Protein AF-B6FZZ7-F1 (afdb_monomer)

InterPro domains:
  IPR011112 Rho termination factor-like, N-terminal [PF07498] (51-85)
  IPR011112 Rho termination factor-like, N-terminal [SM00959] (51-87)
  IPR036269 Rho termination factor, N-terminal domain superfamily [SSF68912] (50-84)
  IPR036361 SAP domain superfamily [G3DSA:1.10.720.30] (40-87)

Mean predicted aligned error: 16.15 Å

Solvent-accessible surface area (backbone atoms only — not comparable to full-atom values): 5636 Å² total; per-residue (Å²): 106,46,42,30,37,44,92,98,43,78,46,78,42,52,70,89,48,45,67,63,42,39,76,72,62,34,43,79,62,68,95,72,91,82,92,78,92,83,80,82,81,89,74,81,86,69,51,85,69,41,61,60,65,72,46,48,65,66,54,50,46,48,50,34,54,73,73,63,53,79,70,56,90,81,48,52,64,66,58,48,39,52,66,67,65,78,113

Structure (mmCIF, N/CA/C/O backbone):
data_AF-B6FZZ7-F1
#
_entry.id   AF-B6FZZ7-F1
#
loop_
_atom_site.group_PDB
_atom_site.id
_atom_site.type_symbol
_atom_site.label_atom_id
_atom_site.label_alt_id
_atom_site.label_comp_id
_atom_site.label_asym_id
_atom_site.label_entity_id
_atom_site.label_seq_id
_atom_site.pdbx_PDB_ins_code
_atom_site.Cartn_x
_atom_site.Cartn_y
_atom_site.Cartn_z
_atom_site.occupancy
_atom_site.B_iso_or_equiv
_atom_site.auth_seq_id
_atom_site.auth_comp_id
_atom_site.auth_asym_id
_atom_site.auth_atom_id
_atom_site.pdbx_PDB_model_num
ATOM 1 N N . MET A 1 1 ? 8.567 -4.314 -24.686 1.00 83.75 1 MET A N 1
ATOM 2 C CA . MET A 1 1 ? 9.329 -4.282 -23.422 1.00 83.75 1 MET A CA 1
ATOM 3 C C . MET A 1 1 ? 8.567 -3.394 -22.466 1.00 83.75 1 MET A C 1
ATOM 5 O O . MET A 1 1 ? 8.129 -2.325 -22.880 1.00 83.75 1 MET A O 1
ATOM 9 N N . ALA A 1 2 ? 8.408 -3.832 -21.224 1.00 86.19 2 ALA A N 1
ATOM 10 C CA . ALA A 1 2 ? 7.718 -3.107 -20.171 1.00 86.19 2 ALA A CA 1
ATOM 11 C C . ALA A 1 2 ? 8.590 -3.064 -18.916 1.00 86.19 2 ALA A C 1
ATOM 13 O O . ALA A 1 2 ? 9.332 -4.006 -18.628 1.00 86.19 2 ALA A O 1
ATOM 14 N N . ILE A 1 3 ? 8.482 -1.970 -18.167 1.00 89.75 3 ILE A N 1
ATOM 15 C CA . ILE A 1 3 ? 9.104 -1.852 -16.852 1.00 89.75 3 ILE A CA 1
ATOM 16 C C . ILE A 1 3 ? 8.123 -2.440 -15.848 1.00 89.75 3 ILE A C 1
ATOM 18 O O . ILE A 1 3 ? 6.946 -2.090 -15.847 1.00 89.75 3 ILE A O 1
ATOM 22 N N . LEU A 1 4 ? 8.590 -3.354 -15.011 1.00 90.25 4 LEU A N 1
ATOM 23 C CA . LEU A 1 4 ?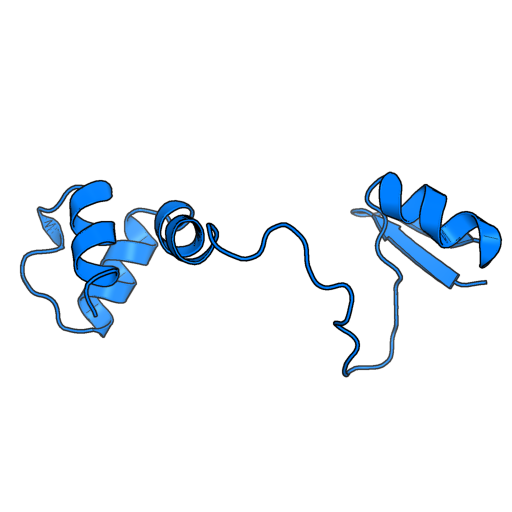 7.821 -3.958 -13.939 1.00 90.25 4 LEU A CA 1
ATOM 24 C C . LEU A 1 4 ? 8.491 -3.652 -12.604 1.00 90.25 4 LEU A C 1
ATOM 26 O O . LEU A 1 4 ? 9.711 -3.736 -12.467 1.00 90.25 4 LEU A O 1
ATOM 30 N N . VAL A 1 5 ? 7.679 -3.331 -11.605 1.00 88.00 5 VAL A N 1
ATOM 31 C CA . VAL A 1 5 ? 8.126 -2.927 -10.274 1.00 88.00 5 VAL A CA 1
AT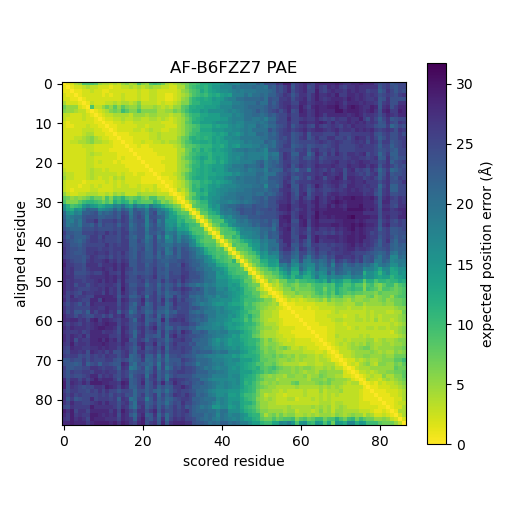OM 32 C C . VAL A 1 5 ? 7.610 -3.884 -9.216 1.00 88.00 5 VAL A C 1
ATOM 34 O O . VAL A 1 5 ? 6.456 -4.320 -9.234 1.00 88.00 5 VAL A O 1
ATOM 37 N N . ARG A 1 6 ? 8.486 -4.219 -8.272 1.00 86.75 6 ARG A N 1
ATOM 38 C CA . ARG A 1 6 ? 8.146 -4.975 -7.069 1.00 86.75 6 ARG A CA 1
ATOM 39 C C . ARG A 1 6 ? 9.001 -4.476 -5.916 1.00 86.75 6 ARG A C 1
ATOM 41 O O . ARG A 1 6 ? 10.216 -4.673 -5.898 1.00 86.75 6 ARG A O 1
ATOM 48 N N . SER A 1 7 ? 8.366 -3.857 -4.927 1.00 84.06 7 SER A N 1
ATOM 49 C CA . SER A 1 7 ? 9.062 -3.225 -3.798 1.00 84.06 7 SER A CA 1
ATOM 50 C C . SER A 1 7 ? 10.112 -2.204 -4.285 1.00 84.06 7 SER A C 1
ATOM 52 O O . SER A 1 7 ? 9.764 -1.308 -5.044 1.00 84.06 7 SER A O 1
ATOM 54 N N . ASN A 1 8 ? 11.386 -2.344 -3.885 1.00 83.62 8 ASN A N 1
ATOM 55 C CA . ASN A 1 8 ? 12.499 -1.469 -4.293 1.00 83.62 8 ASN A CA 1
ATOM 56 C C . ASN A 1 8 ? 13.279 -2.023 -5.504 1.00 83.62 8 ASN A C 1
ATOM 58 O O . ASN A 1 8 ? 14.472 -1.754 -5.641 1.00 83.62 8 ASN A O 1
ATOM 62 N N . VAL A 1 9 ? 12.648 -2.872 -6.322 1.00 83.38 9 VAL A N 1
ATOM 63 C CA . VAL A 1 9 ? 13.260 -3.498 -7.500 1.00 83.38 9 VAL A CA 1
ATOM 64 C C . VAL A 1 9 ? 12.447 -3.146 -8.741 1.00 83.38 9 VAL A C 1
ATOM 66 O O . VAL A 1 9 ? 11.23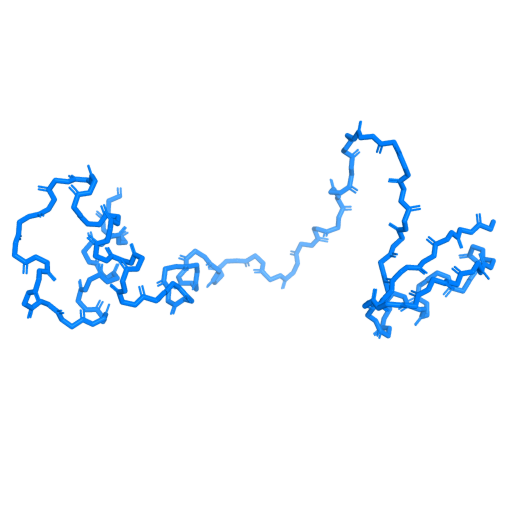5 -3.363 -8.773 1.00 83.38 9 VAL A O 1
ATOM 69 N N . GLU A 1 10 ? 13.140 -2.650 -9.763 1.00 89.12 10 GLU A N 1
ATOM 70 C CA . GLU A 1 10 ? 12.599 -2.321 -11.083 1.00 89.12 10 GLU A CA 1
ATOM 71 C C . GLU A 1 10 ? 13.307 -3.195 -12.125 1.00 89.12 10 GLU A C 1
ATOM 73 O O . GLU A 1 10 ? 14.537 -3.301 -12.120 1.00 89.12 10 GLU A O 1
ATOM 78 N N . ILE A 1 11 ? 12.540 -3.859 -12.988 1.00 88.00 11 ILE A N 1
ATOM 79 C CA . ILE A 1 11 ? 13.064 -4.720 -14.052 1.00 88.00 11 ILE A CA 1
ATOM 80 C C . ILE A 1 11 ? 12.421 -4.352 -15.385 1.00 88.00 11 ILE A C 1
ATOM 82 O O . ILE A 1 11 ? 11.224 -4.104 -15.452 1.00 88.00 11 ILE A O 1
ATOM 86 N N . GLU A 1 12 ? 13.205 -4.344 -16.455 1.00 91.38 12 GLU A N 1
ATOM 87 C CA . GLU A 1 12 ? 12.689 -4.240 -17.819 1.00 91.38 12 GLU A CA 1
ATOM 88 C C . GLU A 1 12 ? 12.605 -5.646 -18.415 1.00 91.38 12 GLU A C 1
ATOM 90 O O . GLU A 1 12 ? 13.589 -6.390 -18.402 1.00 91.38 12 GLU A O 1
ATOM 95 N N . VAL A 1 13 ? 11.424 -6.036 -18.893 1.00 88.50 13 VAL A N 1
ATOM 96 C CA . VAL A 1 13 ? 11.181 -7.370 -19.458 1.00 88.50 13 VAL A CA 1
ATOM 97 C C . VAL A 1 13 ? 10.442 -7.275 -20.787 1.00 88.50 13 VAL A C 1
ATOM 99 O O . VAL A 1 13 ? 9.720 -6.316 -21.061 1.00 88.50 13 VAL A O 1
ATOM 102 N N . ASP A 1 14 ? 10.610 -8.285 -21.634 1.00 90.38 14 ASP A N 1
ATOM 103 C CA . ASP A 1 14 ? 9.834 -8.423 -22.864 1.00 90.38 14 ASP A CA 1
ATOM 104 C C . ASP A 1 14 ? 8.357 -8.714 -22.583 1.00 90.38 14 ASP A C 1
ATOM 106 O O . ASP A 1 14 ? 8.009 -9.359 -21.594 1.00 90.38 14 ASP A O 1
ATOM 110 N N . ASP A 1 15 ? 7.490 -8.329 -23.522 1.00 85.44 15 ASP A N 1
ATOM 111 C CA . ASP A 1 15 ? 6.031 -8.392 -23.349 1.00 85.44 15 ASP A CA 1
ATOM 112 C C . ASP A 1 15 ? 5.526 -9.818 -23.085 1.00 85.44 15 ASP A C 1
ATOM 114 O O . ASP A 1 15 ? 4.550 -10.031 -22.379 1.00 85.44 15 ASP A O 1
ATOM 118 N N . ARG A 1 16 ? 6.256 -10.820 -23.589 1.00 91.06 16 ARG A N 1
ATOM 119 C CA . ARG A 1 16 ? 5.964 -12.250 -23.398 1.00 91.06 16 ARG A CA 1
ATOM 120 C C . ARG A 1 16 ? 6.159 -12.735 -21.962 1.00 91.06 16 ARG A C 1
ATOM 122 O O . ARG A 1 16 ? 5.680 -13.810 -21.621 1.00 91.06 16 ARG A O 1
ATOM 129 N N . LEU A 1 17 ? 6.944 -12.016 -21.163 1.00 91.75 17 LEU A N 1
ATOM 130 C CA . LEU A 1 17 ? 7.282 -12.397 -19.794 1.00 91.75 17 LEU A CA 1
ATOM 131 C C . LEU A 1 17 ? 6.435 -11.652 -18.761 1.00 91.75 17 LEU A C 1
ATOM 133 O O . LEU A 1 17 ? 6.470 -12.034 -17.593 1.00 91.75 17 LEU A O 1
ATOM 137 N N . ILE A 1 18 ? 5.662 -10.641 -19.174 1.00 86.62 18 ILE A N 1
ATOM 138 C CA . ILE A 1 18 ? 4.844 -9.815 -18.277 1.00 86.62 18 ILE A CA 1
ATOM 139 C C . ILE A 1 18 ? 3.960 -10.702 -17.401 1.00 86.62 18 ILE A C 1
ATOM 141 O O . ILE A 1 18 ? 4.102 -10.650 -16.186 1.00 86.62 18 ILE A O 1
ATOM 145 N N . ASP A 1 19 ? 3.182 -11.611 -17.992 1.00 87.06 19 ASP A N 1
ATOM 146 C CA . ASP A 1 19 ? 2.275 -12.504 -17.253 1.00 87.06 19 ASP A CA 1
ATOM 147 C C . ASP A 1 19 ? 3.001 -13.338 -16.188 1.00 87.06 19 ASP A C 1
ATOM 149 O O . ASP A 1 19 ? 2.516 -13.545 -15.075 1.00 87.06 19 ASP A O 1
ATOM 153 N N . THR A 1 20 ? 4.218 -13.788 -16.507 1.00 89.88 20 THR A N 1
ATOM 154 C CA . THR A 1 20 ? 5.035 -14.597 -15.595 1.00 89.88 20 THR A CA 1
ATOM 155 C C . THR A 1 20 ? 5.502 -13.781 -14.393 1.00 89.88 20 THR A C 1
ATOM 157 O O . THR A 1 20 ? 5.494 -14.280 -13.266 1.00 89.88 20 THR A O 1
ATOM 160 N N . TYR A 1 21 ? 5.916 -12.534 -14.611 1.00 87.31 21 TYR A N 1
ATOM 161 C CA . TYR A 1 21 ? 6.354 -11.646 -13.537 1.00 87.31 21 TYR A CA 1
ATOM 162 C C . TYR A 1 21 ? 5.166 -11.064 -12.763 1.00 87.31 21 TYR A C 1
ATOM 164 O O . TYR A 1 21 ? 5.240 -10.947 -11.540 1.00 87.31 21 TYR A O 1
ATOM 172 N N . THR A 1 22 ? 4.036 -10.810 -13.415 1.00 85.56 22 THR A N 1
ATOM 173 C CA . THR A 1 22 ? 2.788 -10.418 -12.755 1.00 85.56 22 THR A CA 1
ATOM 174 C C . THR A 1 22 ? 2.278 -11.514 -11.823 1.00 85.56 22 THR A C 1
ATOM 176 O O . THR A 1 22 ? 1.984 -11.225 -10.664 1.00 85.56 22 THR A O 1
ATOM 179 N N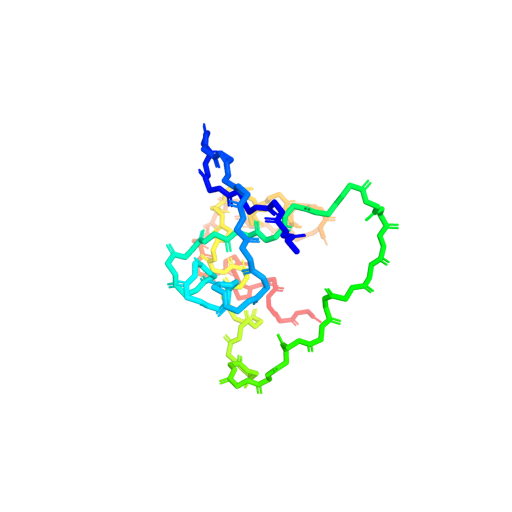 . ALA A 1 23 ? 2.336 -12.789 -12.229 1.00 86.62 23 ALA A N 1
ATOM 180 C CA . ALA A 1 23 ? 2.042 -13.925 -11.346 1.00 86.62 23 ALA A CA 1
ATOM 181 C C . ALA A 1 23 ? 3.006 -14.042 -10.144 1.00 86.62 23 ALA A C 1
ATOM 183 O O . ALA A 1 23 ? 2.647 -14.577 -9.097 1.00 86.62 23 ALA A O 1
ATOM 184 N N . GLN A 1 24 ? 4.231 -13.520 -10.264 1.00 84.31 24 GLN A N 1
ATOM 185 C CA . GLN A 1 24 ? 5.206 -13.438 -9.167 1.00 84.31 24 GLN A CA 1
ATOM 186 C C . GLN A 1 24 ? 5.023 -12.190 -8.284 1.00 84.31 24 GLN A C 1
ATOM 188 O O . GLN A 1 24 ? 5.773 -12.011 -7.318 1.00 84.31 24 GLN A O 1
ATOM 193 N N . GLY A 1 25 ? 4.043 -11.338 -8.595 1.00 83.19 25 GLY A N 1
ATOM 194 C CA . GLY A 1 25 ? 3.712 -10.130 -7.842 1.00 83.19 25 GLY A CA 1
ATOM 195 C C . GLY A 1 25 ? 4.448 -8.873 -8.304 1.00 83.19 25 GLY A C 1
ATOM 196 O O . GLY A 1 25 ? 4.662 -7.972 -7.495 1.00 83.19 25 GLY A O 1
ATOM 197 N N . PHE A 1 26 ? 4.885 -8.816 -9.561 1.00 87.06 26 PHE A N 1
ATOM 198 C CA . PHE A 1 26 ? 5.377 -7.585 -10.172 1.00 87.06 26 PHE A CA 1
ATOM 199 C C . PHE A 1 26 ? 4.238 -6.813 -10.850 1.00 87.06 26 PHE A C 1
ATOM 201 O O . PHE A 1 26 ? 3.376 -7.397 -11.501 1.00 87.06 26 PHE A O 1
ATOM 208 N N . VAL A 1 27 ? 4.258 -5.488 -10.741 1.00 83.88 27 VAL A N 1
ATOM 209 C CA . VAL A 1 27 ? 3.248 -4.605 -11.338 1.00 83.88 27 VAL A CA 1
ATOM 210 C C . VAL A 1 27 ? 3.873 -3.848 -12.499 1.00 83.88 27 VAL A C 1
ATOM 212 O O . VAL A 1 27 ? 5.004 -3.385 -12.390 1.00 83.88 27 VAL A O 1
ATOM 215 N N . VAL A 1 28 ? 3.158 -3.714 -13.614 1.00 85.56 28 VAL A N 1
ATOM 216 C CA . VAL A 1 28 ? 3.639 -2.935 -14.762 1.00 85.56 28 VAL A CA 1
ATOM 217 C C . VAL A 1 28 ? 3.712 -1.456 -14.372 1.00 85.56 28 VAL A C 1
ATOM 219 O O . VAL A 1 28 ? 2.715 -0.848 -13.986 1.00 85.56 28 VAL A O 1
ATOM 222 N N . TYR A 1 29 ? 4.905 -0.877 -14.461 1.00 82.56 29 TYR A N 1
ATOM 223 C CA . TYR A 1 29 ? 5.146 0.541 -14.248 1.00 82.56 29 TYR A CA 1
ATOM 224 C C . TYR A 1 29 ? 4.747 1.316 -15.499 1.00 82.56 29 TYR A C 1
ATOM 226 O O . TYR A 1 29 ? 5.431 1.273 -16.522 1.00 82.56 29 TYR A O 1
ATOM 234 N N . ASN A 1 30 ? 3.629 2.033 -15.402 1.00 75.81 30 ASN A N 1
ATOM 235 C CA . ASN A 1 30 ? 3.157 2.922 -16.450 1.00 75.81 30 ASN A CA 1
ATOM 236 C C . ASN A 1 30 ? 3.263 4.383 -15.973 1.00 75.81 30 ASN A C 1
ATOM 238 O O . ASN A 1 30 ? 2.564 4.753 -15.027 1.00 75.81 30 ASN A O 1
ATOM 242 N N . PRO A 1 31 ? 4.114 5.226 -16.589 1.00 60.84 31 PRO A N 1
ATOM 243 C CA . PRO A 1 31 ? 4.285 6.621 -16.176 1.00 60.84 31 PRO A CA 1
ATOM 244 C C . PRO A 1 31 ? 3.140 7.553 -16.623 1.00 60.84 31 PRO A C 1
ATOM 246 O O . PRO A 1 31 ? 3.157 8.733 -16.273 1.00 60.84 31 PRO A O 1
ATOM 249 N N . GLU A 1 32 ? 2.140 7.062 -17.367 1.00 55.25 32 GLU A N 1
ATOM 250 C CA . GLU A 1 32 ? 0.972 7.854 -17.778 1.00 55.25 32 GLU A CA 1
ATOM 251 C C . GLU A 1 32 ? -0.237 7.637 -16.846 1.00 55.25 32 GLU A C 1
ATOM 253 O O . GLU A 1 32 ? -0.609 6.488 -16.574 1.00 55.25 32 GLU A O 1
ATOM 258 N N . PRO A 1 33 ? -0.892 8.713 -16.359 1.00 55.00 33 PRO A N 1
ATOM 259 C CA . PRO A 1 33 ? -2.036 8.596 -15.472 1.00 55.00 33 PRO A CA 1
ATOM 260 C C . PRO A 1 33 ? -3.322 8.415 -16.290 1.00 55.00 33 PRO A C 1
ATOM 262 O O . PRO A 1 33 ? -3.667 9.295 -17.073 1.00 55.00 33 PRO A O 1
ATOM 265 N N . SER A 1 34 ? -4.051 7.318 -16.036 1.00 44.12 34 SER A N 1
ATOM 266 C CA . SER A 1 34 ? -5.509 7.129 -16.231 1.00 44.12 34 SER A CA 1
ATOM 267 C C . SER A 1 34 ? -5.918 5.908 -17.083 1.00 44.12 34 SER A C 1
ATOM 269 O O . SER A 1 34 ? -5.963 5.985 -18.305 1.00 44.12 34 SER A O 1
ATOM 271 N N . LYS A 1 35 ? -6.420 4.883 -16.364 1.00 46.12 35 LYS A N 1
ATOM 272 C CA . LYS A 1 35 ? -7.467 3.887 -16.718 1.00 46.12 35 LYS A CA 1
ATOM 273 C C . LYS A 1 35 ? -7.147 2.677 -17.623 1.00 46.12 35 LYS A C 1
ATOM 275 O O . LYS A 1 35 ? -7.340 2.743 -18.829 1.00 46.12 35 LYS A O 1
ATOM 280 N N . ALA A 1 36 ? -6.847 1.549 -16.963 1.00 45.62 36 ALA A N 1
ATOM 281 C CA . ALA A 1 36 ? -7.344 0.173 -17.205 1.00 45.62 36 ALA A CA 1
ATOM 282 C C . ALA A 1 36 ? -6.722 -0.733 -16.105 1.00 45.62 36 ALA A C 1
ATOM 284 O O . ALA A 1 36 ? -5.511 -0.892 -16.109 1.00 45.62 36 ALA A O 1
ATOM 285 N N . VAL A 1 37 ? -7.343 -1.303 -15.062 1.00 54.66 37 VAL A N 1
ATOM 286 C CA . VAL A 1 37 ? -8.742 -1.563 -14.669 1.00 54.66 37 VAL A CA 1
ATOM 287 C C . VAL A 1 37 ? -9.618 -2.114 -15.786 1.00 54.66 37 VAL A C 1
ATOM 289 O O . VAL A 1 37 ? -10.459 -1.382 -16.280 1.00 54.66 37 VAL A O 1
ATOM 292 N N . GLU A 1 38 ? -9.388 -3.378 -16.168 1.00 47.88 38 GLU A N 1
ATOM 293 C CA . GLU A 1 38 ? -10.407 -4.334 -16.660 1.00 47.88 38 GLU A CA 1
ATOM 294 C C . GLU A 1 38 ? -9.809 -5.760 -16.811 1.00 47.88 38 GLU A C 1
ATOM 296 O O . GLU A 1 38 ? -9.668 -6.305 -17.898 1.00 47.88 38 GLU A O 1
ATOM 301 N N . GLU A 1 39 ? -9.468 -6.357 -15.664 1.00 48.91 39 GLU A N 1
ATOM 302 C CA . GLU A 1 39 ? -9.570 -7.798 -15.342 1.00 48.91 39 GLU A CA 1
ATOM 303 C C . GLU A 1 39 ? -10.077 -7.787 -13.874 1.00 48.91 39 GLU A C 1
ATOM 305 O O . GLU A 1 39 ? -9.285 -7.533 -12.974 1.00 48.91 39 GLU A O 1
ATOM 310 N N . ILE A 1 40 ? -11.362 -7.694 -13.485 1.00 49.56 40 ILE A N 1
ATOM 311 C CA . ILE A 1 40 ? -12.598 -8.437 -13.818 1.00 49.56 40 ILE A CA 1
ATOM 312 C C . ILE A 1 40 ? -12.328 -9.956 -13.936 1.00 49.56 40 ILE A C 1
ATOM 314 O O . ILE A 1 40 ? -11.508 -10.353 -14.741 1.00 49.56 40 ILE A O 1
ATOM 318 N N . GLU A 1 41 ? -12.938 -10.897 -13.196 1.00 52.62 41 GLU A N 1
ATOM 319 C CA . GLU A 1 41 ? -14.244 -10.838 -12.518 1.00 52.62 41 GLU A CA 1
ATOM 320 C C . GLU A 1 41 ? -14.619 -12.121 -11.715 1.00 52.62 41 GLU A C 1
ATOM 322 O O . GLU A 1 41 ? -15.786 -12.493 -11.704 1.00 52.62 41 GLU A O 1
ATOM 327 N N . GLU A 1 42 ? -13.708 -12.831 -11.022 1.00 42.31 42 GLU A N 1
ATOM 328 C CA . GLU A 1 42 ? -14.085 -14.093 -10.313 1.00 42.31 42 GLU A CA 1
ATOM 329 C C . GLU A 1 42 ? -13.887 -14.130 -8.782 1.00 42.31 42 GLU A C 1
ATOM 331 O O . GLU A 1 42 ? -13.939 -15.190 -8.167 1.00 42.31 42 GLU A O 1
ATOM 336 N N . VAL A 1 43 ? -13.755 -12.979 -8.116 1.00 46.81 43 VAL A N 1
ATOM 337 C CA . VAL A 1 43 ? -14.040 -12.889 -6.659 1.00 46.81 43 VAL A CA 1
ATOM 338 C C . VAL A 1 43 ? -15.083 -11.805 -6.374 1.00 46.81 43 VAL A C 1
ATOM 340 O O . VAL A 1 43 ? -15.104 -11.160 -5.328 1.00 46.81 43 VAL A O 1
ATOM 343 N N . ALA A 1 44 ? -15.956 -11.593 -7.359 1.00 44.41 44 ALA A N 1
ATOM 344 C CA . ALA A 1 44 ? -17.189 -10.849 -7.214 1.00 44.41 44 ALA A CA 1
ATOM 345 C C . ALA A 1 44 ? -18.113 -11.596 -6.237 1.00 44.41 44 ALA A C 1
ATOM 347 O O . ALA A 1 44 ? -18.507 -12.724 -6.518 1.00 44.41 44 ALA A O 1
ATOM 348 N N . ALA A 1 45 ? -18.420 -10.946 -5.109 1.00 40.97 45 ALA A N 1
ATOM 349 C CA . ALA A 1 45 ? -19.621 -11.082 -4.261 1.00 40.97 45 ALA A CA 1
ATOM 350 C C . ALA A 1 45 ? -19.360 -11.196 -2.744 1.00 40.97 45 ALA A C 1
ATOM 352 O O . ALA A 1 45 ? -20.311 -11.045 -1.988 1.00 40.97 45 ALA A O 1
ATOM 353 N N . GLU A 1 46 ? -18.117 -11.376 -2.278 1.00 43.22 46 GLU A N 1
ATOM 354 C CA . GLU A 1 46 ? -17.811 -11.505 -0.829 1.00 43.22 46 GLU A CA 1
ATOM 355 C C . GLU A 1 46 ? -16.976 -10.342 -0.246 1.00 43.22 46 GLU A C 1
ATOM 357 O O . GLU A 1 46 ? -16.630 -10.335 0.935 1.00 43.22 46 GLU A O 1
ATOM 362 N N . THR A 1 47 ? -16.600 -9.342 -1.050 1.00 44.22 47 THR A N 1
ATOM 363 C CA . THR A 1 47 ? -15.588 -8.340 -0.655 1.00 44.22 47 THR A CA 1
ATOM 364 C C . THR A 1 47 ? -16.125 -7.096 0.040 1.00 44.22 47 THR A C 1
ATOM 366 O O . THR A 1 47 ? -15.402 -6.536 0.857 1.00 44.22 47 THR A O 1
ATOM 369 N N . VAL A 1 48 ? -17.395 -6.719 -0.145 1.00 47.66 48 VAL A N 1
ATOM 370 C CA . VAL A 1 48 ? -17.988 -5.596 0.619 1.00 47.66 48 VAL A CA 1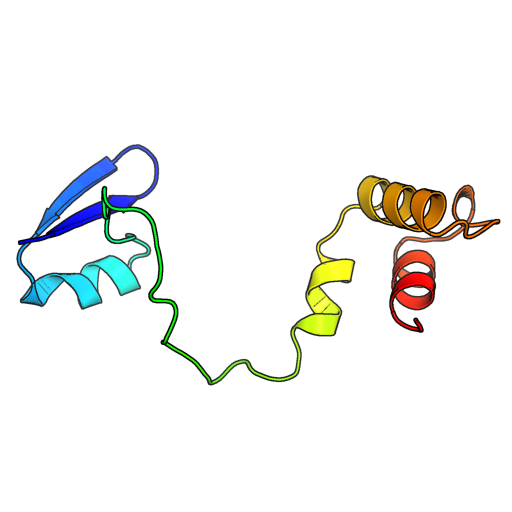
ATOM 371 C C . VAL A 1 48 ? -17.968 -5.891 2.128 1.00 47.66 48 VAL A C 1
ATOM 373 O O . VAL A 1 48 ? -17.864 -4.996 2.963 1.00 47.66 48 VAL A O 1
ATOM 376 N N . GLU A 1 49 ? -17.969 -7.171 2.503 1.00 49.94 49 GLU A N 1
ATOM 377 C CA . GLU A 1 49 ? -17.865 -7.592 3.895 1.00 49.94 49 GLU A CA 1
ATOM 378 C C . GLU A 1 49 ? -16.445 -7.481 4.470 1.00 49.94 49 GLU A C 1
ATOM 380 O O . GLU A 1 49 ? -16.288 -7.378 5.696 1.00 49.94 49 GLU A O 1
ATOM 385 N N . LYS A 1 50 ? -15.426 -7.512 3.601 1.00 51.06 50 LYS A N 1
ATOM 386 C CA . LYS A 1 50 ? -14.005 -7.507 3.965 1.00 51.06 50 LYS A CA 1
ATOM 387 C C . LYS A 1 50 ? -13.431 -6.110 4.121 1.00 51.06 50 LYS A C 1
ATOM 389 O O . LYS A 1 50 ? -12.676 -5.935 5.070 1.00 51.06 50 LYS A O 1
ATOM 394 N N . ASP A 1 51 ? -13.842 -5.129 3.319 1.00 61.00 51 ASP A N 1
ATOM 395 C CA . ASP A 1 51 ? -13.316 -3.760 3.419 1.00 61.00 51 ASP A CA 1
ATOM 396 C C . ASP A 1 51 ? -13.431 -3.199 4.847 1.00 61.00 51 ASP A C 1
ATOM 398 O O . ASP A 1 51 ? -12.438 -2.784 5.439 1.00 61.00 51 ASP A O 1
ATOM 402 N N . LEU A 1 52 ? -14.602 -3.305 5.484 1.00 62.44 52 LEU A N 1
ATOM 403 C CA . LEU A 1 52 ? -14.782 -2.868 6.877 1.00 62.44 52 LEU A CA 1
ATOM 404 C C . LEU A 1 52 ? -14.078 -3.788 7.896 1.00 62.44 52 LEU A C 1
ATOM 406 O O . LEU A 1 52 ? -13.650 -3.338 8.959 1.00 62.44 52 LEU A O 1
ATOM 410 N N . SER A 1 53 ? -13.923 -5.077 7.585 1.00 64.25 53 SER A N 1
ATOM 411 C CA . SER A 1 53 ? -13.240 -6.045 8.460 1.00 64.25 53 SER A CA 1
ATOM 412 C C . SER A 1 53 ? -11.716 -5.870 8.469 1.00 64.25 53 SER A C 1
ATOM 414 O O . SER A 1 53 ? -11.065 -6.181 9.475 1.00 64.25 53 SER A O 1
ATOM 416 N N . GLU A 1 54 ? -11.149 -5.353 7.379 1.00 69.12 54 GLU A N 1
ATOM 417 C CA . GLU A 1 54 ? -9.728 -5.028 7.228 1.00 69.12 54 GLU A CA 1
ATOM 418 C C . GLU A 1 54 ? -9.363 -3.682 7.865 1.00 69.12 54 GLU A C 1
ATOM 420 O O . GLU A 1 54 ? -8.225 -3.511 8.307 1.00 69.12 54 GLU A O 1
ATOM 425 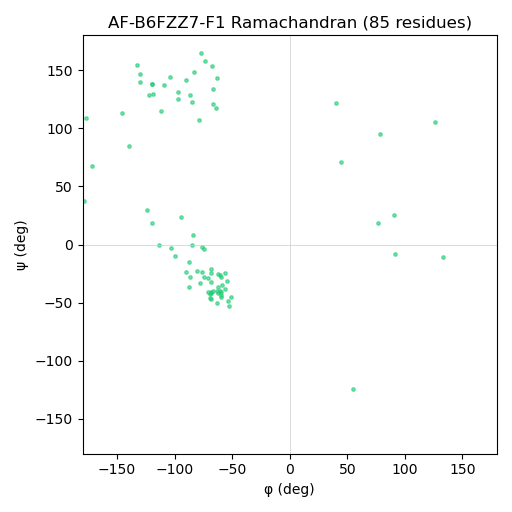N N . LEU A 1 55 ? -10.335 -2.779 8.040 1.00 73.00 55 LEU A N 1
ATOM 426 C CA . LEU A 1 55 ? -10.128 -1.548 8.796 1.00 73.00 55 LEU A CA 1
ATOM 427 C C . LEU A 1 55 ? -9.808 -1.832 10.267 1.00 73.00 55 LEU A C 1
ATOM 429 O O . LEU A 1 55 ? -10.325 -2.747 10.928 1.00 73.00 55 LEU A O 1
ATOM 433 N N . THR A 1 56 ? -8.919 -1.015 10.817 1.00 77.94 56 THR A N 1
ATOM 434 C CA . THR A 1 56 ? -8.566 -1.071 12.231 1.00 77.94 56 THR A CA 1
ATOM 435 C C . THR A 1 56 ? -9.693 -0.503 13.094 1.00 77.94 56 THR A C 1
ATOM 437 O O . THR A 1 56 ? -10.499 0.316 12.660 1.00 77.94 56 THR A O 1
ATOM 440 N N . VAL A 1 57 ? -9.735 -0.889 14.375 1.00 78.94 57 VAL A N 1
ATOM 441 C CA . VAL A 1 57 ? -10.723 -0.356 15.336 1.00 78.94 57 VAL A CA 1
ATOM 442 C C . VAL A 1 57 ? -10.689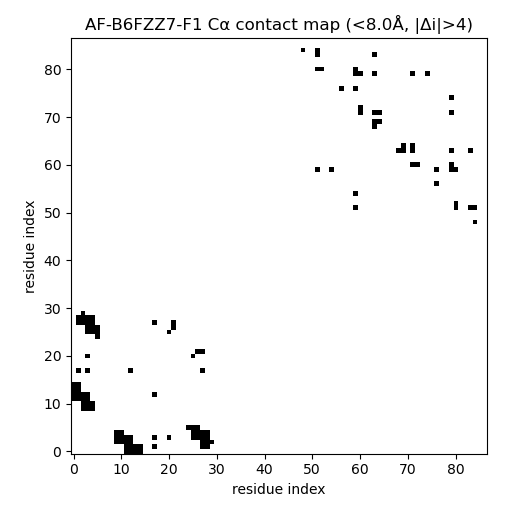 1.176 15.389 1.00 78.94 57 VAL A C 1
ATOM 444 O O . VAL A 1 57 ? -11.717 1.801 15.617 1.00 78.94 57 VAL A O 1
ATOM 447 N N . ASN A 1 58 ? -9.527 1.794 15.170 1.00 79.19 58 ASN A N 1
ATOM 448 C CA . ASN A 1 58 ? -9.407 3.250 15.149 1.00 79.19 58 ASN A CA 1
ATOM 449 C C . ASN A 1 58 ? -10.064 3.870 13.912 1.00 79.19 58 ASN A C 1
ATOM 451 O O . ASN A 1 58 ? -10.736 4.888 14.047 1.00 79.19 58 ASN A O 1
ATOM 455 N N . GLU A 1 59 ? -9.906 3.253 12.741 1.00 81.38 59 GLU A N 1
ATOM 456 C CA . GLU A 1 59 ? -10.527 3.708 11.490 1.00 81.38 59 GLU A CA 1
ATOM 457 C C . GLU A 1 59 ? -12.042 3.512 11.521 1.00 81.38 59 GLU A C 1
ATOM 459 O O . GLU A 1 59 ? -12.781 4.441 11.216 1.00 81.38 59 GLU A O 1
ATOM 464 N N . LEU A 1 60 ? -12.518 2.368 12.020 1.00 83.44 60 LEU A N 1
ATOM 465 C CA . LEU A 1 60 ? -13.949 2.117 12.215 1.00 83.44 60 LEU A CA 1
ATOM 466 C C . LEU A 1 60 ? -14.579 3.124 13.186 1.00 83.44 60 LEU A C 1
ATOM 468 O O . LEU A 1 60 ? -15.667 3.632 12.946 1.00 83.44 60 LEU A O 1
ATOM 472 N N . LYS A 1 61 ? -13.880 3.478 14.271 1.00 83.00 61 LYS A N 1
ATOM 473 C CA . LYS A 1 61 ? -14.338 4.519 15.206 1.00 83.00 61 LYS A CA 1
ATOM 474 C C . LYS A 1 61 ? -14.319 5.917 14.586 1.00 83.00 61 LYS A C 1
ATOM 476 O O . LYS A 1 61 ? -15.141 6.749 14.964 1.00 83.00 61 LYS A O 1
ATOM 481 N N . ALA A 1 62 ? -13.380 6.193 13.682 1.00 84.75 62 ALA A N 1
ATOM 482 C CA . ALA A 1 62 ? -13.315 7.459 12.962 1.00 84.75 62 ALA A CA 1
ATOM 483 C C . ALA A 1 62 ? -14.483 7.589 11.977 1.00 84.75 62 ALA A C 1
ATOM 485 O O . ALA A 1 62 ? -15.174 8.603 12.018 1.00 84.75 62 ALA A O 1
ATOM 486 N N . LEU A 1 63 ? -14.762 6.538 11.198 1.00 82.75 63 LEU A N 1
ATOM 487 C CA . LEU A 1 63 ? -15.938 6.457 10.329 1.00 82.75 63 LEU A CA 1
ATOM 488 C C . LEU A 1 63 ? -17.228 6.577 11.136 1.00 82.75 63 LEU A C 1
ATOM 490 O O . LEU A 1 63 ? -18.095 7.371 10.795 1.00 82.75 63 LEU A O 1
ATOM 494 N N . ALA A 1 64 ? -17.333 5.866 12.262 1.00 84.12 64 ALA A N 1
ATOM 495 C CA . ALA A 1 64 ? -18.516 5.944 13.109 1.00 84.12 64 ALA A CA 1
ATOM 496 C C . ALA A 1 64 ? -18.764 7.372 13.630 1.00 84.12 64 ALA A C 1
ATOM 498 O O . ALA A 1 64 ? -19.892 7.858 13.631 1.00 84.12 64 ALA A O 1
ATOM 499 N N . LYS A 1 65 ? -17.695 8.073 14.026 1.00 83.69 65 LYS A N 1
ATOM 500 C CA . LYS A 1 65 ? -17.757 9.472 14.461 1.00 83.69 65 LYS A CA 1
ATOM 501 C C . LYS A 1 65 ? -18.131 10.427 13.324 1.00 83.69 65 LYS A C 1
ATOM 503 O O . LYS A 1 65 ? -18.859 11.384 13.570 1.00 83.69 65 LYS A O 1
ATOM 508 N N . GLU A 1 66 ? -17.601 10.205 12.124 1.00 83.19 66 GLU A N 1
ATOM 509 C CA . GLU A 1 66 ? -17.872 11.032 10.941 1.00 83.19 66 GLU A CA 1
ATOM 510 C C . GLU A 1 66 ? -19.321 10.881 10.469 1.00 83.19 66 GLU A C 1
ATOM 512 O O . GLU A 1 66 ? -19.981 11.883 10.205 1.00 83.19 66 GLU A O 1
ATOM 517 N N . ASN A 1 67 ? -19.843 9.653 10.493 1.00 80.81 67 ASN A N 1
ATOM 518 C CA . ASN A 1 67 ? -21.244 9.341 10.202 1.00 80.81 67 ASN A CA 1
ATOM 519 C C . ASN A 1 67 ? -22.207 9.736 11.342 1.00 80.81 67 ASN A C 1
ATOM 521 O O . ASN A 1 67 ? -23.421 9.632 11.203 1.00 80.81 67 ASN A O 1
ATOM 525 N N . GLY A 1 68 ? -21.692 10.225 12.475 1.00 81.31 68 GLY A N 1
ATOM 526 C CA . GLY A 1 68 ? -22.517 10.720 13.579 1.00 81.31 68 GLY A CA 1
ATOM 527 C C . GLY A 1 68 ? -23.152 9.626 14.439 1.00 81.31 68 GLY A C 1
ATOM 528 O O . GLY A 1 68 ? -24.091 9.909 15.183 1.00 81.31 68 GLY A O 1
ATOM 529 N N . PHE A 1 69 ? -22.640 8.396 14.386 1.00 82.12 69 PHE A N 1
ATOM 530 C CA . PHE A 1 69 ? -23.064 7.336 15.290 1.00 82.12 69 PHE A CA 1
ATOM 531 C C . PHE A 1 69 ? -22.638 7.666 16.727 1.00 82.12 69 PHE A C 1
ATOM 533 O O . PHE A 1 69 ? -21.497 8.047 16.985 1.00 82.12 69 PHE A O 1
ATOM 540 N N . GLU A 1 70 ? -23.542 7.499 17.692 1.00 78.62 70 GLU A N 1
ATOM 541 C CA . GLU A 1 70 ? -23.267 7.671 19.122 1.00 78.62 70 GLU A CA 1
ATOM 542 C C . GLU A 1 70 ? -23.145 6.296 19.800 1.00 78.62 70 GLU A C 1
ATOM 544 O O . GLU A 1 70 ? -23.819 5.340 19.432 1.00 78.62 70 GLU A O 1
ATOM 549 N N . GLY A 1 71 ? -22.255 6.154 20.788 1.00 81.06 71 GLY A N 1
ATOM 550 C CA . GLY A 1 71 ? -22.039 4.876 21.496 1.00 81.06 71 GLY A CA 1
ATOM 551 C C . GLY A 1 71 ? -20.946 3.965 20.915 1.00 81.06 71 GLY A C 1
ATOM 552 O O . GLY A 1 71 ? -20.506 3.035 21.590 1.00 81.06 71 GLY A O 1
ATOM 553 N N . TYR A 1 72 ? -20.389 4.303 19.748 1.00 81.75 72 TYR A N 1
ATOM 554 C CA . TYR A 1 72 ? -19.307 3.573 19.065 1.00 81.75 72 TYR A CA 1
ATOM 555 C C . TYR A 1 72 ? -18.020 3.379 19.896 1.00 81.75 72 TYR A C 1
ATOM 557 O O . TYR A 1 72 ? -17.240 2.453 19.678 1.00 81.75 72 TYR A O 1
ATOM 565 N N . SER A 1 73 ? -17.769 4.250 20.881 1.00 78.75 73 SER A N 1
ATOM 566 C CA . SER A 1 73 ? -16.562 4.189 21.721 1.00 78.75 73 SER A CA 1
ATOM 567 C C . SER A 1 73 ? -16.533 2.974 22.652 1.00 78.75 73 SER A C 1
ATOM 569 O O . SER A 1 73 ? -15.442 2.542 23.033 1.00 78.75 73 SER A O 1
ATOM 571 N N . ASN A 1 74 ? -17.708 2.424 22.980 1.00 81.75 74 ASN A N 1
ATOM 572 C CA . ASN A 1 74 ? -17.880 1.271 23.866 1.00 81.75 74 ASN A CA 1
ATOM 573 C C . ASN A 1 74 ? -18.184 -0.035 23.104 1.00 81.75 74 ASN A C 1
ATOM 575 O O . ASN A 1 74 ? -18.300 -1.091 23.724 1.00 81.75 74 ASN A O 1
ATOM 579 N N . LEU A 1 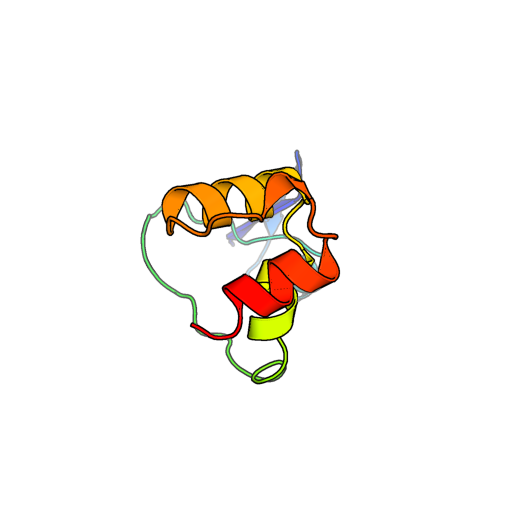75 ? -18.314 0.035 21.774 1.00 81.12 75 LEU A N 1
ATOM 580 C CA . LEU A 1 75 ? -18.574 -1.110 20.906 1.00 81.12 75 LEU A CA 1
ATOM 581 C C . LEU A 1 75 ? -17.278 -1.860 20.568 1.00 81.12 75 LEU A C 1
ATOM 583 O O . LEU A 1 75 ? -16.184 -1.285 20.492 1.00 81.12 75 LEU A O 1
ATOM 587 N N . LYS A 1 76 ? -17.407 -3.176 20.381 1.00 82.12 76 LYS A N 1
ATOM 588 C CA . LYS A 1 76 ? -16.320 -4.035 19.895 1.00 82.12 76 LYS A CA 1
ATOM 589 C C . LYS A 1 76 ? -16.152 -3.858 18.389 1.00 82.12 76 LYS A C 1
ATOM 591 O O . LYS A 1 76 ? -17.028 -3.319 17.725 1.00 82.12 76 LYS A O 1
ATOM 596 N N . LYS A 1 77 ? -15.017 -4.324 17.855 1.00 80.31 77 LYS A N 1
ATOM 597 C CA . LYS A 1 77 ? -14.712 -4.239 16.417 1.00 80.31 77 LYS A CA 1
ATOM 598 C C . LYS A 1 77 ? -15.859 -4.789 15.562 1.00 80.31 77 LYS A C 1
ATOM 600 O O . LYS A 1 77 ? -16.241 -4.145 14.601 1.00 80.31 77 LYS A O 1
ATOM 605 N N . GLU A 1 78 ? -16.396 -5.942 15.944 1.00 81.25 78 GLU A N 1
ATOM 606 C CA . GLU A 1 78 ? -17.473 -6.635 15.226 1.00 81.25 78 GLU A CA 1
ATOM 607 C C . GLU A 1 78 ? -18.758 -5.796 15.198 1.00 81.25 78 GLU A C 1
ATOM 609 O O . GLU A 1 78 ? -19.258 -5.486 14.126 1.00 81.25 78 GLU A O 1
ATOM 614 N N . GLU A 1 79 ? -19.193 -5.304 16.358 1.00 80.62 79 GLU A N 1
ATOM 615 C CA . GLU A 1 79 ? -20.376 -4.439 16.489 1.00 80.62 79 GLU A CA 1
ATOM 616 C C . GLU A 1 79 ? -20.222 -3.104 15.733 1.00 80.62 79 GLU A C 1
ATOM 618 O O . GLU A 1 79 ? -21.176 -2.593 15.158 1.00 80.62 79 GLU A O 1
ATOM 623 N N . LEU A 1 80 ? -19.013 -2.524 15.720 1.00 82.19 80 LEU A N 1
ATOM 624 C CA . LEU A 1 80 ? -18.691 -1.322 14.938 1.00 82.19 80 LEU A CA 1
ATOM 625 C C . LEU A 1 80 ? -18.820 -1.577 13.434 1.00 82.19 80 LEU A C 1
ATOM 627 O O . LEU A 1 80 ? -19.291 -0.708 12.710 1.00 82.19 80 LEU A O 1
ATOM 631 N N . ILE A 1 81 ? -18.377 -2.748 12.974 1.00 82.31 81 ILE A N 1
ATOM 632 C CA . ILE A 1 81 ? -18.467 -3.144 11.568 1.00 82.31 81 ILE A CA 1
ATOM 633 C C . ILE A 1 81 ? -19.925 -3.357 11.180 1.00 82.31 81 ILE A C 1
ATOM 635 O O . ILE A 1 81 ? -20.332 -2.839 10.152 1.00 82.31 81 ILE A O 1
ATOM 639 N N . GLU A 1 82 ? -20.709 -4.077 11.984 1.00 80.75 82 GLU A N 1
ATOM 640 C CA . GLU A 1 82 ? -22.137 -4.287 11.710 1.00 80.75 82 GLU A CA 1
ATOM 641 C C . GLU A 1 82 ? -22.901 -2.963 11.659 1.00 80.75 82 GLU A C 1
ATOM 643 O O . GLU A 1 82 ? -23.642 -2.725 10.712 1.00 80.75 82 GLU A O 1
ATOM 648 N N . MET A 1 83 ? -22.638 -2.052 12.601 1.00 78.19 83 MET A N 1
ATOM 649 C CA . MET A 1 83 ? -23.249 -0.719 12.612 1.00 78.19 83 MET A CA 1
ATOM 650 C C . MET A 1 83 ? -22.958 0.088 11.337 1.00 78.19 83 MET A C 1
ATOM 652 O O . MET A 1 83 ? -23.807 0.849 10.894 1.00 78.19 83 MET A O 1
ATOM 656 N N . LEU A 1 84 ? -21.763 -0.072 10.762 1.00 79.12 84 LEU A N 1
ATOM 657 C CA . LEU A 1 84 ? -21.340 0.597 9.527 1.00 79.12 84 LEU A CA 1
ATOM 658 C C . LEU A 1 84 ? -21.735 -0.173 8.253 1.00 79.12 84 LEU A C 1
ATOM 660 O O . LEU A 1 84 ? -21.635 0.388 7.167 1.00 79.12 84 LEU A O 1
ATOM 664 N N . LYS A 1 85 ? -22.125 -1.451 8.366 1.00 75.56 85 LYS A N 1
ATOM 665 C CA . LYS A 1 85 ? -22.574 -2.306 7.251 1.00 75.56 85 LYS A CA 1
ATOM 666 C C . LYS A 1 85 ? -24.067 -2.170 6.956 1.00 75.56 85 LYS A C 1
ATOM 668 O O . LYS A 1 85 ? -24.465 -2.454 5.833 1.00 75.56 85 LYS A O 1
ATOM 673 N N . ASP A 1 86 ? -24.872 -1.820 7.957 1.00 67.12 86 ASP A N 1
ATOM 674 C CA . ASP A 1 86 ? -26.341 -1.761 7.862 1.00 67.12 86 ASP A CA 1
ATOM 675 C C . ASP A 1 86 ? -26.870 -0.431 7.266 1.00 67.12 86 ASP A C 1
ATOM 677 O O . ASP A 1 86 ? -28.077 -0.191 7.280 1.00 67.12 86 ASP A O 1
ATOM 681 N N . GLU A 1 87 ? -25.985 0.432 6.745 1.00 52.50 87 GLU A N 1
ATOM 682 C CA . GLU A 1 87 ? -26.309 1.694 6.045 1.00 52.50 87 GLU A CA 1
ATOM 683 C C . GLU A 1 87 ? -26.182 1.554 4.519 1.00 52.50 87 GLU A C 1
ATOM 685 O O . GLU A 1 87 ? -27.144 1.949 3.814 1.00 52.50 87 GLU A O 1
#

pLDDT: mean 74.13, std 15.56, range [40.97, 91.75]

Secondary structure (DSSP, 8-state):
-EEEEETTEEEEE-GGGHHHHHHTT-EE---S-S-------SSTTSSHHHHHHHS-HHHHHHHHHHTT-SSGGGS-HHHHHHHHH--

Foldseek 3Di:
DFWWDDDPDIDDDDPVCVVVVVVVVIDTDDPDDDDDDPPDDPVPDCCVLVVLVVDDLVVLVVVCVVVPNPPSVVDDSVRSSVVVSVD

Nearest PDB structures (foldseek):
  1en7-assembly1_B  TM=5.234E-01  e=1.777E+00  Tequatrovirus T4
  8gym-assembly1_t5  TM=2.245E-01  e=7.949E+00  Tetrahymena thermophila SB210

Sequence (87 aa):
MAILVRSNVEIEVDDRLIDTYTAQGFVVYNPEPSKAVEEIEEVAAETVEKDLSELTVNELKALAKENGFEGYSNLKKEELIEMLKDE

Organism: Peptacetobacter hiranonis (strain DSM 13275 / JCM 10541 / KCTC 15199 / TO-931) (NCBI:txid500633)

Radius of gyration: 19.62 Å; Cα contacts (8 Å, |Δi|>4): 65; chains: 1; bounding box: 40×26×47 Å

=== Feature glossary ===
The record interleaves many kinds of information about one protein. Here is each kind framed as the question it answers.

Q: What known structures does this most resemble?
A: Structural nearest neighbors (via Foldseek easy-search vs the PDB). Reported per hit: target PDB id, E-value, and alignment TM-score. A TM-score above ~0.5 is the conventional threshold for 'same fold'.

Q: Where is each backbone atom in 3D?
A: The mmCIF table is the protein's shape written out atom by atom. For each backbone N, Cα, C, and carbonyl O, it records an (x, y, z) coordinate triple in Å plus the residue type, chain letter, and residue number.

Q: What are the backbone torsion angles?
A: The φ/ψ torsion pair specifies the backbone conformation at each residue. φ rotates about the N–Cα bond, ψ about the Cα–C bond. Steric clashes forbid most of the (φ, ψ) plane — the allowed regions (α-helix basin, β-sheet basin, left-handed helix) are the Ramachandran-allowed regions.

Q: Which residues are buried vs exposed?
A: Solvent-accessible surface area (SASA) is the area in Å² traced out by the centre of a 1.4 Å probe sphere (a water molecule) rolled over the protein's van der Waals surface (Shrake–Rupley / Lee–Richards construction). Buried residues have near-zero SASA; fully exposed residues can exceed 200 Å². The total SASA scales roughly with the number of surface residues.

Q: How confident is the AlphaFold model at each residue?
A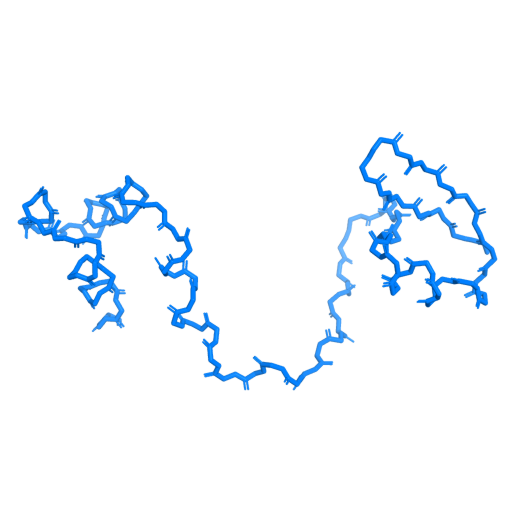: pLDDT is the predicted lDDT-Cα score: AlphaFold's confidence that the local environment of each residue (all inter-atomic distances within 15 Å) is correctly placed. It is a per-residue number between 0 and 100, with higher meaning more reliable.

Q: What does the local fold look like, residue by residue?
A: 3Di is Foldseek's structural alphabet. Each residue is assigned one of twenty discrete states based on how its Cα sits relative to its spatial (not sequential) neighbors. Aligning 3Di strings finds structural homologs roughly as well as full 3D superposition, but orders of magnitude faster.

Q: How big and how compact is the whole molecule?
A: Radius of gyration (Rg) is the root-mean-square distance of Cα atoms from their centroid — a single number for overall size and compactness. A globular domain of N residues has Rg ≈ 2.2·N^0.38 Å; an extended or disordered chain has a much larger Rg. The Cα contact count is the number of residue pairs whose Cα atoms are within 8 Å and are more than four positions apart in sequence — a standard proxy for tertiary packing density. The bounding box is the smallest axis-aligned box enclosing all Cα atoms.

Q: Which residues are in helices, strands, or loops?
A: DSSP 8-state secondary structure assigns each residue one of H (α-helix), G (3₁₀-helix), I (π-helix), E (extended β-strand), B (isolated β-bridge), T (hydrogen-bonded turn), S (bend), or '-' (coil). The assignment is computed from backbone hydrogen-bond geometry via the Kabsch–Sander algorithm.

Q: How mobile is each atom in the crystal?
A: Crystallographic B-factors measure how much each atom's electron density is smeared out, in Å². They rise in mobile loops and surface residues and fall in the buried interior. In AlphaFold models this column is repurposed to hold pLDDT instead.

Q: What if only a Cα trace is available?
A: P-SEA three-state annotation labels each residue as helix, strand, or coil based purely on the geometry of the Cα trace. It serves as a fallback when the full backbone (and thus DSSP) is unavailable.

Q: What family and function is it annotated with?
A: Database cross-references. InterPro integrates a dozen domain/family signature databases into unified entries with residue-range hits. GO terms attach function/process/location labels with evidence codes. CATH codes position the fold in a four-level structural taxonomy. Organism is the NCBI-taxonomy species name.

Q: Are the domains correctly placed relative to each other?
A: Predicted Aligned Error (PAE) is an AlphaFold confidence matrix: entry (i, j) is the expected error in the position of residue j, in ångströms, when the prediction is superimposed on the true structure at residue i. Low PAE within a block of residues means that block is internally rigid and well-predicted; high PAE between two blocks means their relative placement is uncertain even if each block individually is confident.

Q: What do the diagnostic plots show?
A: Three diagnostic plots accompany the record. The Cα contact map visualizes the tertiary structure as a 2D adjacency matrix (8 Å cutoff, sequence-local contacts suppressed). The Ramachandran plot shows the distribution of backbone (φ, ψ) torsions, with points in the α and β basins reflecting secondary structure content. The PAE plot shows AlphaFold's inter-residue confidence as a color matrix.

Q: What is the amino-acid chain?
A: Primary structure: the covalent order of the twenty standard amino acids along the backbone. Two proteins with the same sequence will (almost always) fold to the same structure; two with 30% identity often share a fold but not the details.

Q: What do the rendered images show?
A: The six renders are orthographic views along the three Cartesian axes in both directions. Representation (cartoon, sticks, or surface) and color scheme (sequence-rainbow or by-chain) vary across proteins so the training set covers all the common visualization conventions.